Protein AF-A0A075FGK0-F1 (afdb_monomer_lite)

Radius of gyration: 14.94 Å; chains: 1; bounding box: 35×31×39 Å

Secondary structure (DSSP, 8-state):
-GGGTEEEEEEEEEBTTB-SSSSSSHHHHHHHHHHHHT-EEEEEE--HHHHHHHHS-TT---GGG--HHHHHHHHHHHHHHHHHHHT-SEEEE-PPTTSSTTTTSHHHHHHHHHHS-S-EEE-------TT-EEEEEE--

Organism: NCBI:txid1455881

Structure (mmCIF, N/CA/C/O backbone):
data_AF-A0A075FGK0-F1
#
_entry.id   AF-A0A075FGK0-F1
#
loop_
_atom_site.group_PDB
_atom_site.id
_atom_site.type_symbol
_atom_site.label_atom_id
_atom_site.label_alt_id
_atom_site.label_comp_id
_atom_site.label_asym_id
_atom_site.label_entity_id
_atom_site.label_seq_id
_atom_site.pdbx_PDB_ins_code
_atom_site.Cartn_x
_atom_site.Cartn_y
_atom_site.Cartn_z
_atom_site.occupancy
_atom_site.B_iso_or_equiv
_atom_site.auth_seq_id
_atom_site.auth_comp_id
_atom_site.auth_asym_id
_atom_site.auth_atom_id
_atom_site.pdbx_PDB_model_num
ATOM 1 N N . MET A 1 1 ? -1.537 11.261 14.010 1.00 79.31 1 MET A N 1
ATOM 2 C CA . MET A 1 1 ? -2.926 11.064 13.541 1.00 79.31 1 MET A CA 1
ATOM 3 C C . MET A 1 1 ? -3.873 10.760 14.687 1.00 79.31 1 MET A C 1
ATOM 5 O O . MET A 1 1 ? -4.775 11.555 14.886 1.00 79.31 1 MET A O 1
ATOM 9 N N . GLN A 1 2 ? -3.613 9.749 15.523 1.00 81.94 2 GLN A N 1
ATOM 10 C CA . GLN A 1 2 ? -4.417 9.491 16.736 1.00 81.94 2 GLN A CA 1
ATOM 11 C C . GLN A 1 2 ? -4.551 10.724 17.652 1.00 81.94 2 GLN A C 1
ATOM 13 O O . GLN A 1 2 ? -5.651 11.093 18.036 1.00 81.94 2 GLN A O 1
ATOM 18 N N . LYS A 1 3 ? -3.451 11.459 17.895 1.00 86.06 3 LYS A N 1
ATOM 19 C CA . LYS A 1 3 ? -3.465 12.731 18.656 1.00 86.06 3 LYS A CA 1
ATOM 20 C C . LYS A 1 3 ? -4.355 13.835 18.055 1.00 86.06 3 LYS A C 1
ATOM 22 O O . LYS A 1 3 ? -4.651 14.801 18.739 1.00 86.06 3 LYS A O 1
ATOM 27 N N . GLN A 1 4 ? -4.729 13.721 16.779 1.00 82.19 4 GLN A N 1
ATOM 28 C CA . GLN A 1 4 ? -5.624 14.659 16.092 1.00 82.19 4 GLN A CA 1
ATOM 29 C C . GLN A 1 4 ? -7.093 14.185 16.119 1.00 82.19 4 GLN A C 1
ATOM 31 O O . GLN A 1 4 ? -7.924 14.789 15.451 1.00 82.19 4 GLN A O 1
ATOM 36 N N . GLY A 1 5 ? -7.413 13.114 16.859 1.00 83.38 5 GLY A N 1
ATOM 37 C CA . GLY A 1 5 ? -8.778 12.598 17.020 1.00 83.38 5 GLY A CA 1
ATOM 38 C C . GLY A 1 5 ? -9.244 11.624 15.933 1.00 83.38 5 GLY A C 1
ATOM 39 O O . GLY A 1 5 ? -10.440 11.378 15.819 1.00 83.38 5 GLY A O 1
ATOM 40 N N . PHE A 1 6 ? -8.327 11.077 15.126 1.00 82.94 6 PHE A N 1
ATOM 41 C CA . PHE A 1 6 ? -8.659 10.065 14.117 1.00 82.94 6 PHE A CA 1
ATOM 42 C C . PHE A 1 6 ? -8.512 8.647 14.668 1.00 82.94 6 PHE A C 1
ATOM 44 O O . PHE A 1 6 ? -7.492 8.323 15.285 1.00 82.94 6 PHE A O 1
ATOM 51 N N . GLU A 1 7 ? -9.481 7.795 14.351 1.00 85.50 7 GLU A N 1
ATOM 52 C CA . GLU A 1 7 ? -9.343 6.348 14.431 1.00 85.50 7 GLU A CA 1
ATOM 53 C C . GLU A 1 7 ? -8.409 5.892 13.301 1.00 85.50 7 GLU A C 1
ATOM 55 O O . GLU A 1 7 ? -8.541 6.287 12.138 1.00 85.50 7 GLU A O 1
ATOM 60 N N . VAL A 1 8 ? -7.399 5.102 13.654 1.00 85.31 8 VAL A N 1
ATOM 61 C CA . VAL A 1 8 ? -6.340 4.700 12.727 1.00 85.31 8 VAL A CA 1
ATOM 62 C C . VAL A 1 8 ? -6.361 3.191 12.579 1.00 85.31 8 VAL A C 1
ATOM 64 O O . VAL A 1 8 ? -6.320 2.466 13.571 1.00 85.31 8 VAL A O 1
ATOM 67 N N . SER A 1 9 ? -6.368 2.735 11.332 1.00 86.94 9 SER A N 1
ATOM 68 C CA . SER A 1 9 ? -6.101 1.357 10.939 1.00 86.94 9 SER A CA 1
ATOM 69 C C . SER A 1 9 ? -4.879 1.337 10.017 1.00 86.94 9 SER A C 1
ATOM 71 O O . SER A 1 9 ? -4.635 2.266 9.251 1.00 86.94 9 SER A O 1
ATOM 73 N N . ALA A 1 10 ? -4.051 0.308 10.111 1.00 86.19 10 ALA A N 1
ATOM 74 C CA . ALA A 1 10 ? -2.862 0.131 9.295 1.00 86.19 10 ALA A CA 1
ATOM 75 C C . ALA A 1 10 ? -3.063 -1.030 8.323 1.00 86.19 10 ALA A C 1
ATOM 77 O O . ALA A 1 10 ? -3.603 -2.069 8.700 1.00 86.19 10 ALA A O 1
ATOM 78 N N . VAL A 1 11 ? -2.564 -0.881 7.095 1.00 85.75 11 VAL A N 1
ATOM 79 C CA . VAL A 1 11 ? -2.474 -1.980 6.133 1.00 85.75 11 VAL A CA 1
ATOM 80 C C . VAL A 1 11 ? -1.011 -2.291 5.855 1.00 85.75 11 VAL A C 1
ATOM 82 O O . VAL A 1 11 ? -0.268 -1.437 5.380 1.00 85.75 11 VAL A O 1
ATOM 85 N N . ALA A 1 12 ? -0.604 -3.527 6.126 1.00 84.38 12 ALA A N 1
ATOM 86 C CA . ALA A 1 12 ? 0.693 -4.063 5.740 1.00 84.38 12 ALA A CA 1
ATOM 87 C C . ALA A 1 12 ? 0.548 -4.939 4.492 1.00 84.38 12 ALA A C 1
ATOM 89 O O . ALA A 1 12 ? -0.199 -5.920 4.495 1.00 84.38 12 ALA A O 1
ATOM 90 N N . ILE A 1 13 ? 1.278 -4.591 3.432 1.00 84.50 13 ILE A N 1
ATOM 91 C CA . ILE A 1 13 ? 1.262 -5.329 2.167 1.00 84.50 13 ILE A CA 1
ATOM 92 C C . ILE A 1 13 ? 2.402 -6.346 2.129 1.00 84.50 13 ILE A C 1
ATOM 94 O O . ILE A 1 13 ? 3.570 -5.963 2.105 1.00 84.50 13 ILE A O 1
ATOM 98 N N . LYS A 1 14 ? 2.057 -7.633 2.105 1.00 85.00 14 LYS A N 1
ATOM 99 C CA . LYS A 1 14 ? 2.978 -8.745 1.861 1.00 85.00 14 LYS A CA 1
ATOM 100 C C . LYS A 1 14 ? 3.093 -9.008 0.365 1.00 85.00 14 LYS A C 1
ATOM 102 O O . LYS A 1 14 ? 2.103 -8.916 -0.357 1.00 85.00 14 LYS A O 1
ATOM 107 N N . THR A 1 15 ? 4.281 -9.386 -0.082 1.00 83.62 15 THR A N 1
ATOM 108 C CA . THR A 1 15 ? 4.547 -9.822 -1.462 1.00 83.62 15 THR A CA 1
ATOM 109 C C . THR A 1 15 ? 5.371 -11.112 -1.431 1.00 83.62 15 THR A C 1
ATOM 111 O O . THR A 1 15 ? 5.904 -11.457 -0.375 1.00 83.62 15 THR A O 1
ATOM 114 N N . PRO A 1 16 ? 5.555 -11.835 -2.551 1.00 83.50 16 PRO A N 1
ATOM 115 C CA . PRO A 1 16 ? 6.383 -13.044 -2.575 1.00 83.50 16 PRO A CA 1
ATOM 116 C C . PRO A 1 16 ? 7.849 -12.787 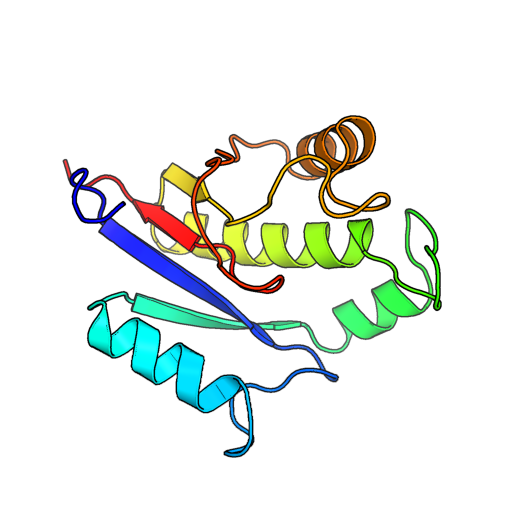-2.189 1.00 83.50 16 PRO A C 1
ATOM 118 O O . PRO A 1 16 ? 8.576 -13.720 -1.869 1.00 83.50 16 PRO A O 1
ATOM 121 N N . PHE A 1 17 ? 8.282 -11.523 -2.209 1.00 77.69 17 PHE A N 1
ATOM 122 C CA . PHE A 1 17 ? 9.638 -11.095 -1.864 1.00 77.69 17 PHE A CA 1
ATOM 123 C C . PHE A 1 17 ? 9.741 -10.485 -0.463 1.00 77.69 17 PHE A C 1
ATOM 125 O O . PHE A 1 17 ? 10.844 -10.258 0.029 1.00 77.69 17 PHE A O 1
ATOM 132 N N . CYS A 1 18 ? 8.609 -10.178 0.172 1.00 66.19 18 CYS A N 1
ATOM 133 C CA . CYS A 1 18 ? 8.555 -9.551 1.483 1.00 66.19 18 CYS A CA 1
ATOM 134 C C . CYS A 1 18 ? 7.430 -10.186 2.296 1.00 66.19 18 CYS A C 1
ATOM 136 O O . CYS A 1 18 ? 6.254 -9.849 2.131 1.00 66.19 18 CYS A O 1
ATOM 138 N N . ASP A 1 19 ? 7.818 -11.109 3.172 1.00 62.44 19 ASP A N 1
ATOM 139 C CA . ASP A 1 19 ? 6.912 -11.744 4.116 1.00 62.44 19 ASP A CA 1
ATOM 140 C C . ASP A 1 19 ? 7.165 -11.220 5.532 1.00 62.44 19 ASP A C 1
ATOM 142 O O . ASP A 1 19 ? 8.300 -11.153 6.006 1.00 62.44 19 ASP A O 1
ATOM 146 N N . PHE A 1 20 ? 6.080 -10.846 6.204 1.00 59.22 20 PHE A N 1
ATOM 147 C CA . PHE A 1 20 ? 6.091 -10.362 7.579 1.00 59.22 20 PHE A CA 1
ATOM 148 C C . PHE A 1 20 ? 5.896 -11.486 8.615 1.00 59.22 20 PHE A C 1
ATOM 150 O O . PHE A 1 20 ? 5.988 -11.220 9.812 1.00 59.22 20 PHE A O 1
ATOM 157 N N . ASP A 1 21 ? 5.659 -12.733 8.194 1.00 51.56 21 ASP A N 1
ATOM 158 C CA . ASP A 1 21 ? 5.464 -13.867 9.115 1.00 51.56 21 ASP A CA 1
ATOM 159 C C . ASP A 1 21 ? 6.734 -14.705 9.346 1.00 51.56 21 ASP A C 1
ATOM 161 O O . ASP A 1 21 ? 6.730 -15.632 10.152 1.00 51.56 21 ASP A O 1
ATOM 165 N N . CYS A 1 22 ? 7.856 -14.385 8.696 1.00 46.53 22 CYS A N 1
ATOM 166 C CA . CYS A 1 22 ? 9.031 -15.262 8.658 1.00 46.53 22 CYS A CA 1
ATOM 167 C C . CYS A 1 22 ? 9.918 -15.259 9.926 1.00 46.53 22 CYS A C 1
ATOM 169 O O . CYS A 1 22 ? 10.999 -15.849 9.922 1.00 46.53 22 CYS A O 1
ATOM 171 N N . GLY A 1 23 ? 9.502 -14.613 11.023 1.00 45.00 23 GLY A N 1
ATOM 172 C CA . GLY A 1 23 ? 10.196 -14.662 12.325 1.00 45.00 23 GLY A CA 1
ATOM 173 C C . GLY A 1 23 ? 11.616 -14.066 12.361 1.00 45.00 23 GLY A C 1
ATOM 174 O O . GLY A 1 23 ? 12.241 -14.042 13.421 1.00 45.00 23 GLY A O 1
ATOM 175 N N . LYS A 1 24 ? 12.131 -13.559 11.235 1.00 43.91 24 LYS A N 1
ATOM 176 C CA . LYS A 1 24 ? 13.402 -12.835 11.101 1.00 43.91 24 LYS A CA 1
ATOM 177 C C . LYS A 1 24 ? 13.179 -11.596 10.226 1.00 43.91 24 LYS A C 1
ATOM 179 O O . LYS A 1 24 ? 12.718 -11.720 9.101 1.00 43.91 24 LYS A O 1
ATOM 184 N N . GLY A 1 25 ? 13.529 -10.407 10.722 1.00 51.91 25 GLY A N 1
ATOM 185 C CA . GLY A 1 25 ? 13.421 -9.145 9.972 1.00 51.91 25 GLY A CA 1
ATOM 186 C C . GLY A 1 25 ? 12.134 -8.344 10.229 1.00 51.91 25 GLY A C 1
ATOM 187 O O . GLY A 1 25 ? 11.534 -8.443 11.295 1.00 51.91 25 GLY A O 1
ATOM 188 N N . CYS A 1 26 ? 11.732 -7.519 9.253 1.00 52.22 26 CYS A N 1
ATOM 189 C CA . CYS A 1 26 ? 10.748 -6.426 9.372 1.00 52.22 26 CYS A CA 1
ATOM 190 C C . CYS A 1 26 ? 9.333 -6.818 9.851 1.00 52.22 26 CYS A C 1
ATOM 192 O O . CYS A 1 26 ? 8.546 -5.946 10.209 1.00 52.22 26 CYS A O 1
ATOM 194 N N . GLY A 1 27 ? 8.979 -8.102 9.844 1.00 51.62 27 GLY A N 1
ATOM 195 C CA . GLY A 1 27 ? 7.616 -8.566 10.084 1.00 51.62 27 GLY A CA 1
ATOM 196 C C . GLY A 1 27 ? 7.132 -8.544 11.534 1.00 51.62 27 GLY A C 1
ATOM 197 O O . GLY A 1 27 ? 6.061 -8.007 11.827 1.00 51.62 27 GLY A O 1
ATOM 198 N N . SER A 1 28 ? 7.949 -9.053 12.461 1.00 57.59 28 SER A N 1
ATOM 199 C CA . SER A 1 28 ? 7.660 -8.994 13.901 1.00 57.59 28 SER A CA 1
ATOM 200 C C . SER A 1 28 ? 7.657 -7.553 14.419 1.00 57.59 28 SER A C 1
ATOM 202 O O . SER A 1 28 ? 6.879 -7.216 15.312 1.00 57.59 28 SER A O 1
ATOM 204 N N . GLU A 1 29 ? 8.457 -6.675 13.805 1.00 67.94 29 GLU A N 1
ATOM 205 C CA . GLU A 1 29 ? 8.467 -5.250 14.131 1.00 67.94 29 GLU A CA 1
ATOM 206 C C . GLU A 1 29 ? 7.149 -4.547 13.805 1.00 67.94 29 GLU A C 1
ATOM 208 O O . GLU A 1 29 ? 6.722 -3.693 14.579 1.00 67.94 29 GLU A O 1
ATOM 213 N N . ILE A 1 30 ? 6.502 -4.856 12.677 1.00 73.88 30 ILE A N 1
ATOM 214 C CA . ILE A 1 30 ? 5.286 -4.138 12.265 1.00 73.88 30 ILE A CA 1
ATOM 215 C C . ILE A 1 30 ? 4.118 -4.489 13.185 1.00 73.88 30 ILE A C 1
ATOM 217 O O . ILE A 1 30 ? 3.409 -3.585 13.629 1.00 73.88 30 ILE A O 1
ATOM 221 N N . ARG A 1 31 ? 3.942 -5.776 13.517 1.00 76.00 31 ARG A N 1
ATOM 222 C CA . ARG A 1 31 ? 2.896 -6.195 14.460 1.00 76.00 31 ARG A CA 1
ATOM 223 C C . ARG A 1 31 ? 3.143 -5.604 15.849 1.00 76.00 31 ARG A C 1
ATOM 225 O O . ARG A 1 31 ? 2.242 -4.966 16.383 1.00 76.00 31 ARG A O 1
ATOM 232 N N . GLY A 1 32 ? 4.369 -5.699 16.371 1.00 78.19 32 GLY A N 1
ATOM 233 C CA . GLY A 1 32 ? 4.710 -5.116 17.672 1.00 78.19 32 GLY A CA 1
ATOM 234 C C . GLY A 1 32 ? 4.544 -3.591 17.713 1.00 78.19 32 GLY A C 1
ATOM 235 O O . GLY A 1 32 ? 4.037 -3.043 18.687 1.00 78.19 32 GLY A O 1
ATOM 236 N N . LYS A 1 33 ? 4.901 -2.875 16.636 1.00 81.38 33 LYS A N 1
ATOM 237 C CA . LYS A 1 33 ? 4.660 -1.424 16.523 1.00 81.38 33 LYS A CA 1
ATOM 238 C C . LYS A 1 33 ? 3.167 -1.095 16.479 1.00 81.38 33 LYS A C 1
ATOM 240 O O . LYS A 1 33 ? 2.758 -0.138 17.129 1.00 81.38 33 LYS A O 1
ATOM 245 N N . ALA A 1 34 ? 2.362 -1.863 15.746 1.00 83.44 34 ALA A N 1
ATOM 246 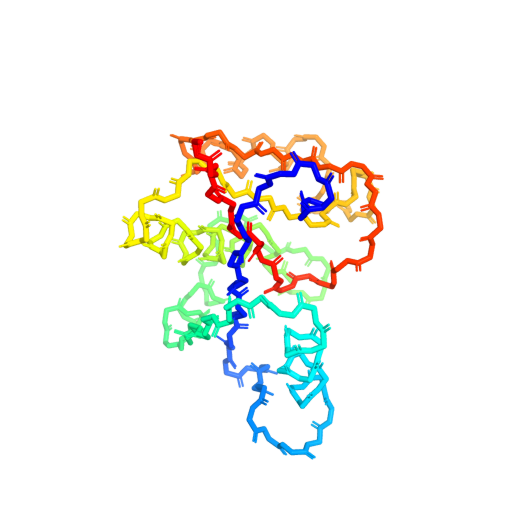C CA . ALA A 1 34 ? 0.915 -1.660 15.694 1.00 83.44 34 ALA A CA 1
ATOM 247 C C . ALA A 1 34 ? 0.255 -1.896 17.062 1.00 83.44 34 ALA A C 1
ATOM 249 O O . ALA A 1 34 ? -0.558 -1.077 17.486 1.00 83.44 34 ALA A O 1
ATOM 250 N N . GLU A 1 35 ? 0.664 -2.947 17.778 1.00 84.56 35 GLU A N 1
ATOM 251 C CA . GLU A 1 35 ? 0.212 -3.246 19.143 1.00 84.56 35 GLU A CA 1
ATOM 252 C C . GLU A 1 35 ? 0.592 -2.128 20.120 1.00 84.56 35 GLU A C 1
ATOM 254 O O . GLU A 1 35 ? -0.273 -1.603 20.818 1.00 84.56 35 GLU A O 1
ATOM 259 N N . ASN A 1 36 ? 1.852 -1.679 20.101 1.00 85.62 36 ASN A N 1
ATOM 260 C CA . ASN A 1 36 ? 2.328 -0.575 20.944 1.00 85.62 36 ASN A CA 1
ATOM 261 C C . ASN A 1 36 ? 1.596 0.748 20.673 1.00 85.62 36 ASN A C 1
ATOM 263 O O . ASN A 1 36 ? 1.441 1.570 21.574 1.00 85.62 36 ASN A O 1
ATOM 267 N N . LEU A 1 37 ? 1.165 0.971 19.429 1.00 84.38 37 LEU A N 1
ATOM 268 C CA . LEU A 1 37 ? 0.396 2.150 19.033 1.00 84.38 37 LEU A CA 1
ATOM 269 C C . LEU A 1 37 ? -1.119 1.967 19.223 1.00 84.38 37 LEU A C 1
ATOM 271 O O . LEU A 1 37 ? -1.860 2.930 19.031 1.00 84.38 37 LEU A O 1
ATOM 275 N N . GLY A 1 38 ? -1.595 0.768 19.574 1.00 85.88 38 GLY A N 1
ATOM 276 C CA . GLY A 1 38 ? -3.024 0.461 19.677 1.00 85.88 38 GLY A CA 1
ATOM 277 C C . GLY A 1 38 ? -3.774 0.631 18.351 1.00 85.88 38 GLY A C 1
ATOM 278 O O . GLY A 1 38 ? -4.897 1.129 18.335 1.00 85.88 38 GLY A O 1
ATOM 279 N N . VAL A 1 39 ? -3.136 0.289 17.228 1.00 85.44 39 VAL A N 1
ATOM 280 C CA . VAL A 1 39 ? -3.686 0.435 15.871 1.00 85.44 39 VAL A CA 1
ATOM 281 C C . VAL A 1 39 ? -4.095 -0.931 15.329 1.00 85.44 39 VAL A C 1
ATOM 283 O O . VAL A 1 39 ? -3.323 -1.886 15.392 1.00 85.44 39 VAL A O 1
ATOM 286 N N . ASN A 1 40 ? -5.290 -1.025 14.739 1.00 86.25 40 ASN A N 1
ATOM 287 C CA . ASN A 1 40 ? -5.719 -2.245 14.055 1.00 86.25 40 ASN A CA 1
ATOM 288 C C . ASN A 1 40 ? -4.857 -2.469 12.805 1.00 86.25 40 ASN A C 1
ATOM 290 O O . ASN A 1 40 ? -4.847 -1.620 11.918 1.00 86.25 40 ASN A O 1
ATOM 294 N N . LEU A 1 41 ? -4.151 -3.598 12.733 1.00 85.38 41 LEU A N 1
ATOM 295 C CA . LEU A 1 41 ? -3.300 -3.957 11.603 1.00 85.38 41 LEU A CA 1
ATOM 296 C C . LEU A 1 41 ? -3.960 -5.031 10.730 1.00 85.38 41 LEU A C 1
ATOM 298 O O . LEU A 1 41 ? -4.035 -6.201 11.111 1.00 85.38 41 LEU A O 1
ATOM 302 N N . LYS A 1 42 ? -4.329 -4.662 9.505 1.00 87.12 42 LYS A N 1
ATOM 303 C CA . LYS A 1 42 ? -4.689 -5.600 8.443 1.00 87.12 42 LYS A CA 1
ATOM 304 C C . LYS A 1 42 ? -3.452 -5.955 7.635 1.00 87.12 42 LYS A C 1
ATOM 306 O O . LYS A 1 42 ? -2.699 -5.094 7.196 1.00 87.12 42 LYS A O 1
ATOM 311 N N . THR A 1 43 ? -3.260 -7.241 7.389 1.00 86.00 43 THR A N 1
ATOM 312 C CA . THR A 1 43 ? -2.259 -7.708 6.430 1.00 86.00 43 THR A CA 1
ATOM 313 C C . THR A 1 43 ? -2.952 -8.118 5.134 1.00 86.00 43 THR A C 1
ATOM 315 O O . THR A 1 43 ? -3.961 -8.822 5.182 1.00 86.00 43 THR A O 1
ATOM 318 N N . VAL A 1 44 ? -2.414 -7.695 3.990 1.00 86.81 44 VAL A N 1
ATOM 319 C CA . VAL A 1 44 ? -2.885 -8.083 2.652 1.00 86.81 44 VAL A CA 1
ATOM 320 C C . VAL A 1 44 ? -1.723 -8.698 1.888 1.00 86.81 44 VAL A C 1
ATOM 322 O O . VAL A 1 44 ? -0.652 -8.104 1.836 1.00 86.81 44 VAL A O 1
ATOM 325 N N . TYR A 1 45 ? -1.921 -9.877 1.307 1.00 88.62 45 TYR A N 1
ATOM 326 C CA . TYR A 1 45 ? -0.931 -10.516 0.444 1.00 88.62 45 TYR A CA 1
ATOM 327 C C . TYR A 1 45 ? -1.237 -10.199 -1.017 1.00 88.62 45 TYR A C 1
ATOM 329 O O . TYR A 1 45 ? -2.365 -10.406 -1.453 1.00 88.62 45 TYR A O 1
ATOM 337 N N . LEU A 1 46 ? -0.238 -9.690 -1.737 1.00 88.25 46 LEU A N 1
ATOM 338 C CA . LEU A 1 46 ? -0.246 -9.542 -3.188 1.00 88.25 46 LEU A CA 1
ATOM 339 C C . LEU A 1 46 ? 0.679 -10.611 -3.761 1.00 88.25 46 LEU A C 1
ATOM 341 O O . LEU A 1 46 ? 1.892 -10.455 -3.663 1.00 88.25 46 LEU A O 1
ATOM 345 N N . GLY A 1 47 ? 0.123 -11.694 -4.296 1.00 89.62 47 GLY A N 1
ATOM 346 C CA . GLY A 1 47 ? 0.874 -12.867 -4.739 1.00 89.62 47 GLY A CA 1
ATOM 347 C C . GLY A 1 47 ? 1.096 -12.862 -6.245 1.00 89.62 47 GLY A C 1
ATOM 348 O O . GLY A 1 47 ? 1.924 -12.112 -6.767 1.00 89.62 47 GLY A O 1
ATOM 349 N N . ASP A 1 48 ? 0.337 -13.703 -6.941 1.00 92.19 48 ASP A N 1
ATOM 350 C CA . ASP A 1 48 ? 0.432 -13.888 -8.388 1.00 92.19 48 ASP A CA 1
ATOM 351 C C . ASP A 1 48 ? 0.200 -12.583 -9.153 1.00 92.19 48 ASP A C 1
ATOM 353 O O . ASP A 1 48 ? 0.915 -12.290 -10.108 1.00 92.19 48 ASP A O 1
ATOM 357 N N . GLU A 1 49 ? -0.718 -11.731 -8.692 1.00 90.56 49 GLU A N 1
ATOM 358 C CA . GLU A 1 49 ? -0.968 -10.426 -9.303 1.00 90.56 49 GLU A CA 1
ATOM 359 C C . GLU A 1 49 ? 0.269 -9.515 -9.270 1.00 90.56 49 GLU A C 1
ATOM 361 O O . GLU A 1 49 ? 0.478 -8.703 -10.173 1.00 90.56 49 GLU A O 1
ATOM 366 N N . TYR A 1 50 ? 1.109 -9.659 -8.242 1.00 90.31 50 TYR A N 1
ATOM 367 C CA . TYR A 1 50 ? 2.344 -8.898 -8.108 1.00 90.31 50 TYR A CA 1
ATOM 368 C C . TYR A 1 50 ? 3.416 -9.432 -9.061 1.00 90.31 50 TYR A C 1
ATOM 370 O O . TYR A 1 50 ? 4.144 -8.652 -9.675 1.00 90.31 50 TYR A O 1
ATOM 378 N N . ILE A 1 51 ? 3.482 -10.756 -9.231 1.00 91.75 51 ILE A N 1
ATOM 379 C CA . ILE A 1 51 ? 4.368 -11.403 -10.207 1.00 91.75 51 ILE A CA 1
ATOM 380 C C . ILE A 1 51 ? 3.966 -11.042 -11.640 1.00 91.75 51 ILE A C 1
ATOM 382 O O . ILE A 1 51 ? 4.833 -10.726 -12.454 1.00 91.75 51 ILE A O 1
ATOM 386 N N . GLU A 1 52 ? 2.672 -11.030 -11.955 1.00 93.44 52 GLU A N 1
ATOM 387 C CA . GLU A 1 52 ? 2.187 -10.619 -13.275 1.00 93.44 52 GLU A CA 1
ATOM 388 C C . GLU A 1 52 ? 2.502 -9.148 -13.568 1.00 93.44 52 GLU A C 1
ATOM 390 O O . GLU A 1 52 ? 2.991 -8.822 -14.653 1.00 93.44 52 GLU A O 1
ATOM 395 N N . MET A 1 53 ? 2.338 -8.262 -12.581 1.00 93.06 53 MET A N 1
ATOM 396 C CA . MET A 1 53 ? 2.760 -6.865 -12.706 1.00 93.06 53 MET A CA 1
ATOM 397 C C . MET A 1 53 ? 4.269 -6.742 -12.964 1.00 93.06 53 MET A C 1
ATOM 399 O O . MET A 1 53 ? 4.677 -5.944 -13.806 1.00 93.06 53 MET A O 1
ATOM 403 N N . LEU A 1 54 ? 5.102 -7.557 -12.307 1.00 90.56 54 LEU A N 1
ATOM 404 C CA . LEU A 1 54 ? 6.550 -7.565 -12.537 1.00 90.56 54 LEU A CA 1
ATOM 405 C C . LEU A 1 54 ? 6.932 -8.010 -13.950 1.00 90.56 54 LEU A C 1
ATOM 407 O O . LEU A 1 54 ? 7.920 -7.513 -14.483 1.00 90.56 54 LEU A O 1
ATOM 411 N N . LYS A 1 55 ? 6.179 -8.925 -14.569 1.00 92.31 55 LYS A N 1
ATOM 412 C CA . LYS A 1 55 ? 6.427 -9.348 -15.958 1.00 92.31 55 LYS A CA 1
ATOM 413 C C . LYS A 1 55 ? 6.110 -8.232 -16.952 1.00 92.31 55 LYS A C 1
ATOM 415 O O . LYS A 1 55 ? 6.826 -8.066 -17.940 1.00 92.31 55 LYS A O 1
ATOM 420 N N . HIS A 1 56 ? 5.049 -7.469 -16.688 1.00 91.94 56 HIS A N 1
ATOM 421 C CA . HIS A 1 56 ? 4.514 -6.473 -17.614 1.00 91.94 56 HIS A CA 1
ATOM 422 C C . HIS A 1 56 ? 4.120 -5.161 -16.905 1.00 91.94 56 HIS A C 1
ATOM 424 O O . HIS A 1 56 ? 2.935 -4.814 -16.868 1.00 91.94 56 HIS A O 1
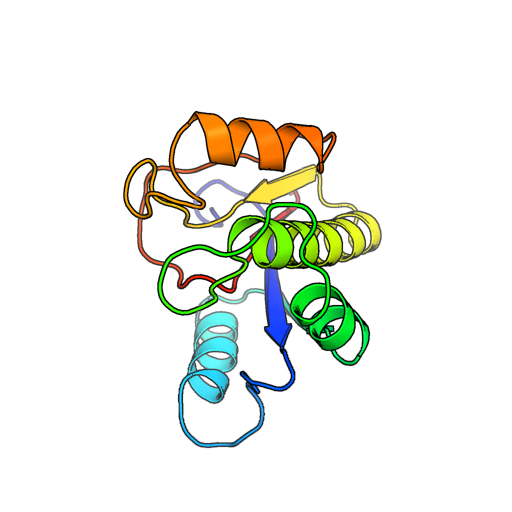ATOM 430 N N . PRO A 1 57 ? 5.083 -4.390 -16.359 1.00 91.75 57 PRO A N 1
ATOM 431 C CA . PRO A 1 57 ? 4.769 -3.153 -15.651 1.00 91.75 57 PRO A CA 1
ATOM 432 C C . PRO A 1 57 ? 4.266 -2.085 -16.623 1.00 91.75 57 PRO A C 1
ATOM 434 O O . PRO A 1 57 ? 4.921 -1.760 -17.619 1.00 91.75 57 PRO A O 1
ATOM 437 N N . LYS A 1 58 ? 3.117 -1.479 -16.317 1.00 89.44 58 LYS A N 1
ATOM 438 C CA . LYS A 1 58 ? 2.472 -0.485 -17.186 1.00 89.44 58 LYS A CA 1
ATOM 439 C C . LYS A 1 58 ? 3.315 0.780 -17.345 1.00 89.44 58 LYS A C 1
ATOM 441 O O . LYS A 1 58 ? 3.262 1.423 -18.393 1.00 89.44 58 LYS A O 1
ATOM 446 N N . TYR A 1 59 ? 4.074 1.157 -16.316 1.00 87.50 59 TYR A N 1
ATOM 447 C CA . TYR A 1 59 ? 4.914 2.357 -16.324 1.00 87.50 59 TYR A CA 1
ATOM 448 C C . TYR A 1 59 ? 6.396 2.061 -16.569 1.00 87.50 59 TYR A C 1
ATOM 450 O O . TYR A 1 59 ? 7.220 2.977 -16.498 1.00 87.50 59 TYR A O 1
ATOM 458 N N . GLY A 1 60 ? 6.720 0.811 -16.906 1.00 89.06 60 GLY A N 1
ATOM 459 C CA . GLY A 1 60 ? 8.080 0.357 -17.146 1.00 89.06 60 GLY A CA 1
ATOM 460 C C . GLY A 1 60 ? 8.912 0.250 -15.869 1.00 89.06 60 GLY A C 1
ATOM 461 O O . GLY A 1 60 ? 8.419 0.338 -14.743 1.00 89.06 60 GLY A O 1
ATOM 462 N N . PHE A 1 61 ? 10.212 0.059 -16.067 1.00 89.19 61 PHE A N 1
ATOM 463 C CA . PHE A 1 61 ? 11.168 -0.126 -14.986 1.00 89.19 61 PHE A CA 1
ATOM 464 C C . PHE A 1 61 ? 12.022 1.120 -14.748 1.00 89.19 61 PHE A C 1
ATOM 466 O O . PHE A 1 61 ? 12.418 1.814 -15.683 1.00 89.19 61 PHE A O 1
ATOM 473 N N . GLY A 1 62 ? 12.341 1.374 -13.479 1.00 82.88 62 GLY A N 1
ATOM 474 C CA . GLY A 1 62 ? 13.428 2.265 -13.080 1.00 82.88 62 GLY A CA 1
ATOM 475 C C . GLY A 1 62 ? 14.782 1.549 -13.034 1.00 82.88 62 GLY A C 1
ATOM 476 O O . GLY A 1 62 ? 14.955 0.447 -13.559 1.00 82.88 62 GLY A O 1
ATOM 477 N N . SER A 1 63 ? 15.749 2.158 -12.341 1.00 81.81 63 SER A N 1
ATOM 478 C CA . SER A 1 63 ? 17.034 1.513 -12.055 1.00 81.81 63 SER A CA 1
ATOM 479 C C . SER A 1 63 ? 16.832 0.187 -11.315 1.00 81.81 63 SER A C 1
ATOM 481 O O . SER A 1 63 ? 15.961 0.082 -10.452 1.00 81.81 63 SER A O 1
ATOM 483 N N . GLY A 1 64 ? 17.624 -0.831 -11.664 1.00 83.62 64 GLY A N 1
ATOM 484 C CA . GLY A 1 64 ? 17.556 -2.150 -11.025 1.00 83.62 64 GLY A CA 1
ATOM 485 C C . GLY A 1 64 ? 16.263 -2.925 -11.294 1.00 83.62 64 GLY A C 1
ATOM 486 O O . GLY A 1 64 ? 15.868 -3.721 -10.455 1.00 83.62 64 GLY A O 1
ATOM 487 N N . MET A 1 65 ? 15.592 -2.681 -12.427 1.00 84.31 65 MET A N 1
ATOM 488 C CA . MET A 1 65 ? 14.307 -3.312 -12.772 1.00 84.31 65 MET A CA 1
ATOM 489 C C . MET A 1 65 ? 13.194 -3.032 -11.750 1.00 84.31 65 MET A C 1
ATOM 491 O O . MET A 1 65 ? 12.326 -3.865 -11.525 1.00 84.31 65 MET A O 1
ATOM 495 N N . ASN A 1 66 ? 13.196 -1.850 -11.126 1.00 83.25 66 ASN A N 1
ATOM 496 C CA . ASN A 1 66 ? 12.209 -1.490 -10.107 1.00 83.25 66 ASN A CA 1
ATOM 497 C C . ASN A 1 66 ? 10.912 -0.922 -10.728 1.00 83.25 66 ASN A C 1
ATOM 499 O O . ASN A 1 66 ? 10.957 0.198 -11.254 1.00 83.25 66 ASN A O 1
ATOM 503 N N . PRO A 1 67 ? 9.741 -1.587 -10.628 1.00 86.75 67 PRO A N 1
ATOM 504 C CA . PRO A 1 67 ? 8.476 -1.066 -11.157 1.00 86.75 67 PRO A CA 1
ATOM 505 C C . PRO A 1 67 ? 7.741 -0.218 -10.103 1.00 86.75 67 PRO A C 1
ATOM 507 O O . PRO A 1 67 ? 6.599 -0.476 -9.728 1.00 86.75 67 PRO A O 1
ATOM 510 N N . CYS A 1 68 ? 8.417 0.801 -9.559 1.00 81.88 68 CYS A N 1
ATOM 511 C CA . CYS A 1 68 ? 7.960 1.506 -8.354 1.00 81.88 68 CYS A CA 1
ATOM 512 C C . CYS A 1 68 ? 6.556 2.121 -8.472 1.00 81.88 68 CYS A C 1
ATOM 514 O O . CYS A 1 68 ? 5.834 2.164 -7.478 1.00 81.88 68 CYS A O 1
ATOM 516 N N . ILE A 1 69 ? 6.178 2.625 -9.652 1.00 83.25 69 ILE A N 1
ATOM 517 C CA . ILE A 1 69 ? 4.859 3.244 -9.861 1.00 83.25 69 ILE A CA 1
ATOM 518 C C . ILE A 1 69 ? 3.766 2.172 -9.800 1.00 83.25 69 ILE A C 1
ATOM 520 O O . ILE A 1 69 ? 2.781 2.351 -9.088 1.00 83.25 69 ILE A O 1
ATOM 524 N N . ASP A 1 70 ? 3.959 1.050 -10.490 1.00 86.00 70 ASP A N 1
ATOM 525 C CA . ASP A 1 70 ? 3.002 -0.056 -10.530 1.00 86.00 70 ASP A CA 1
ATOM 526 C C . ASP A 1 70 ? 2.867 -0.747 -9.166 1.00 86.00 70 ASP A C 1
ATOM 528 O O . ASP A 1 70 ? 1.754 -0.876 -8.653 1.00 86.00 70 ASP A O 1
ATOM 532 N N . CYS A 1 71 ? 3.993 -1.066 -8.510 1.00 83.81 71 CYS A N 1
ATOM 533 C CA . CYS A 1 71 ? 4.009 -1.562 -7.129 1.00 83.81 71 CYS A CA 1
ATOM 534 C C . CYS A 1 71 ? 3.175 -0.672 -6.210 1.00 83.81 71 CYS A C 1
ATOM 536 O O . CYS A 1 71 ? 2.354 -1.149 -5.427 1.00 83.81 71 CYS A O 1
ATOM 538 N N . ARG A 1 72 ? 3.392 0.644 -6.305 1.00 84.31 72 ARG A N 1
ATOM 539 C CA . ARG A 1 72 ? 2.741 1.594 -5.416 1.00 84.31 72 ARG A CA 1
ATOM 540 C C . ARG A 1 72 ? 1.253 1.731 -5.714 1.00 84.31 72 ARG A C 1
ATOM 542 O O . ARG A 1 72 ? 0.466 1.840 -4.776 1.00 84.31 72 ARG A O 1
ATOM 549 N N . ALA A 1 73 ? 0.865 1.685 -6.985 1.00 86.19 73 ALA A N 1
ATOM 550 C CA . ALA A 1 73 ? -0.536 1.654 -7.381 1.00 86.19 73 ALA A CA 1
ATOM 551 C C . ALA A 1 73 ? -1.255 0.427 -6.794 1.00 86.19 73 ALA A C 1
ATOM 553 O O . ALA A 1 73 ? -2.309 0.591 -6.185 1.00 86.19 73 ALA A O 1
ATOM 554 N N . MET A 1 74 ? -0.656 -0.767 -6.875 1.00 88.75 74 MET A N 1
ATOM 555 C CA . MET A 1 74 ? -1.238 -1.985 -6.293 1.00 88.75 74 MET A CA 1
ATOM 556 C C . MET A 1 74 ? -1.401 -1.897 -4.770 1.00 88.75 74 MET A C 1
ATOM 558 O O . MET A 1 74 ? -2.447 -2.264 -4.238 1.00 88.75 74 MET A O 1
ATOM 562 N N . MET A 1 75 ? -0.397 -1.368 -4.061 1.00 86.56 75 MET A N 1
ATOM 563 C CA . MET A 1 75 ? -0.465 -1.178 -2.606 1.00 86.56 75 MET A CA 1
ATOM 564 C C . MET A 1 75 ? -1.584 -0.211 -2.205 1.00 86.56 75 MET A C 1
ATOM 566 O O . MET A 1 75 ? -2.312 -0.464 -1.245 1.00 86.56 75 MET A O 1
ATOM 570 N N . PHE A 1 76 ? -1.744 0.894 -2.938 1.00 85.94 76 PHE A N 1
ATOM 571 C CA . PHE A 1 76 ? -2.832 1.834 -2.685 1.00 85.94 76 PHE A CA 1
ATOM 572 C C . PHE A 1 76 ? -4.204 1.248 -3.034 1.00 85.94 76 PHE A C 1
ATOM 574 O O . PHE A 1 76 ? -5.153 1.517 -2.304 1.00 85.94 76 PHE A O 1
ATOM 581 N N . GLU A 1 77 ? -4.318 0.423 -4.077 1.00 87.12 77 GLU A N 1
ATOM 582 C CA . GLU A 1 77 ? -5.571 -0.272 -4.403 1.00 87.12 77 GLU A CA 1
ATOM 583 C C . GLU A 1 77 ? -5.960 -1.264 -3.295 1.00 87.12 77 GLU A C 1
ATOM 585 O O . GLU A 1 77 ? -7.118 -1.319 -2.884 1.00 87.12 77 GLU A O 1
ATOM 590 N N . ALA A 1 78 ? -4.992 -1.999 -2.740 1.00 87.88 78 ALA A N 1
ATOM 591 C CA . ALA A 1 78 ? -5.214 -2.865 -1.582 1.00 87.88 78 ALA A CA 1
ATOM 592 C C . ALA A 1 78 ? -5.652 -2.068 -0.340 1.00 87.88 78 ALA A C 1
ATOM 594 O O . ALA A 1 78 ? -6.613 -2.443 0.333 1.00 87.88 78 ALA A O 1
ATOM 595 N N . GLY A 1 79 ? -4.996 -0.935 -0.067 1.00 87.00 79 GLY A N 1
ATOM 596 C CA . GLY A 1 79 ? -5.406 -0.022 1.001 1.00 87.00 79 GLY A CA 1
ATOM 597 C C . GLY A 1 79 ? -6.814 0.539 0.781 1.00 87.00 79 GLY A C 1
ATOM 598 O O . GLY A 1 79 ? -7.595 0.634 1.718 1.00 87.00 79 GLY A O 1
ATOM 599 N N . LYS A 1 80 ? -7.180 0.856 -0.461 1.00 84.50 80 LYS A N 1
ATOM 600 C CA . LYS A 1 80 ? -8.512 1.354 -0.811 1.00 84.50 80 LYS A CA 1
ATOM 601 C C . LYS A 1 80 ? -9.599 0.320 -0.552 1.00 84.50 80 LYS A C 1
ATOM 603 O O . LYS A 1 80 ? -10.591 0.662 0.081 1.00 84.50 80 LYS A O 1
ATOM 608 N N . LYS A 1 81 ? -9.393 -0.931 -0.966 1.00 88.81 81 LYS A N 1
ATOM 609 C CA . LYS A 1 81 ? -10.334 -2.019 -0.660 1.00 88.81 81 LYS A CA 1
ATOM 610 C C . LYS A 1 81 ? -10.580 -2.118 0.844 1.00 88.81 81 LYS A C 1
ATOM 612 O O . LYS A 1 81 ? -11.723 -2.133 1.281 1.00 88.81 81 LYS A O 1
ATOM 617 N N . HIS A 1 82 ? -9.514 -2.072 1.644 1.00 87.50 82 HIS A N 1
ATOM 618 C CA . HIS A 1 82 ? -9.668 -2.120 3.096 1.00 87.50 82 HIS A CA 1
ATOM 619 C C . HIS A 1 82 ? -10.324 -0.855 3.680 1.00 87.50 82 HIS A C 1
ATOM 621 O O . HIS A 1 82 ? -11.097 -0.939 4.629 1.00 87.50 82 HIS A O 1
ATOM 627 N N . MET A 1 83 ? -10.066 0.322 3.103 1.00 85.81 83 MET A N 1
ATOM 628 C CA . MET A 1 83 ? -10.716 1.576 3.496 1.00 85.81 83 MET A CA 1
ATOM 629 C C . MET A 1 83 ? -12.234 1.499 3.292 1.00 85.81 83 MET A C 1
ATOM 631 O O . MET A 1 83 ? -12.985 1.904 4.179 1.00 85.81 83 MET A O 1
ATOM 635 N N . GLU A 1 84 ? -12.672 0.954 2.155 1.00 87.25 84 GLU A N 1
ATOM 636 C CA . GLU A 1 84 ? -14.085 0.720 1.842 1.00 87.25 84 GLU A CA 1
ATOM 637 C C . GLU A 1 84 ? -14.712 -0.294 2.813 1.00 87.25 84 GLU A C 1
ATOM 639 O O . GLU A 1 84 ? -15.795 -0.037 3.336 1.00 87.25 84 GLU A O 1
ATOM 644 N N . GLU A 1 85 ? -14.009 -1.388 3.132 1.00 88.19 85 GLU A N 1
ATOM 645 C CA . GLU A 1 85 ? -14.465 -2.411 4.092 1.00 88.19 85 GLU A CA 1
ATOM 646 C C . GLU A 1 85 ? -14.759 -1.840 5.489 1.00 88.19 85 GLU A C 1
ATOM 648 O O . GLU A 1 85 ? -15.729 -2.245 6.129 1.00 88.19 85 GLU A O 1
ATOM 653 N N . ILE A 1 86 ? -13.937 -0.904 5.979 1.00 85.38 86 ILE A N 1
ATOM 654 C CA . ILE A 1 86 ? -14.066 -0.352 7.341 1.00 85.38 86 ILE A CA 1
ATOM 655 C C . ILE A 1 86 ? -14.848 0.972 7.401 1.00 85.38 86 ILE A C 1
ATOM 657 O O . ILE A 1 86 ? -15.056 1.529 8.490 1.00 85.38 86 ILE A O 1
ATOM 661 N N . GLY A 1 87 ? -15.277 1.488 6.244 1.00 84.62 87 GLY A N 1
ATOM 662 C CA . GLY A 1 87 ? -15.952 2.781 6.121 1.00 84.62 87 GLY A CA 1
ATOM 663 C C . GLY A 1 87 ? -15.059 3.960 6.520 1.00 84.62 87 GLY A C 1
ATOM 664 O O . GLY A 1 87 ? -15.504 4.860 7.232 1.00 84.62 87 GLY A O 1
ATOM 665 N N . ALA A 1 88 ? -13.783 3.923 6.135 1.00 83.12 88 ALA A N 1
ATOM 666 C CA . ALA A 1 88 ? -12.827 5.005 6.357 1.00 83.12 88 ALA A CA 1
ATOM 667 C C . ALA A 1 88 ? -12.907 6.072 5.248 1.00 83.12 88 ALA A C 1
ATOM 669 O O . ALA A 1 88 ? -13.343 5.806 4.131 1.00 83.12 88 ALA A O 1
ATOM 670 N N . GLU A 1 89 ? -12.483 7.301 5.554 1.00 79.12 89 GLU A N 1
ATOM 671 C CA . GLU A 1 89 ? -12.667 8.453 4.656 1.00 79.12 89 GLU A CA 1
ATOM 672 C C . GLU A 1 89 ? -11.436 8.759 3.793 1.00 79.12 89 GLU A C 1
ATOM 674 O O . GLU A 1 89 ? -11.561 9.366 2.726 1.00 79.12 89 GLU A O 1
ATOM 679 N N . PHE A 1 90 ? -10.233 8.415 4.262 1.00 80.56 90 PHE A N 1
ATOM 680 C CA . PHE A 1 90 ? -9.001 8.712 3.536 1.00 80.56 90 PHE A CA 1
ATOM 681 C C . PHE A 1 90 ? -7.853 7.762 3.885 1.00 80.56 90 PHE A C 1
ATOM 683 O O . PHE A 1 90 ? -7.732 7.251 4.999 1.00 80.56 90 PHE A O 1
ATOM 690 N N . ILE A 1 91 ? -6.960 7.587 2.911 1.00 80.12 91 ILE A N 1
ATOM 691 C CA . ILE A 1 91 ? -5.676 6.899 3.068 1.00 80.12 91 ILE A CA 1
ATOM 692 C C . ILE A 1 91 ? -4.582 7.952 3.207 1.00 80.12 91 ILE A C 1
ATOM 694 O O . ILE A 1 91 ? -4.560 8.954 2.479 1.00 80.12 91 ILE A O 1
ATOM 698 N N . ILE A 1 92 ? -3.649 7.698 4.115 1.00 81.12 92 ILE A N 1
ATOM 699 C CA . ILE A 1 92 ? -2.392 8.429 4.220 1.00 81.12 92 ILE A CA 1
ATOM 700 C C . ILE A 1 92 ? -1.221 7.475 4.000 1.00 81.12 92 ILE A C 1
ATOM 702 O O . ILE A 1 92 ? -1.301 6.266 4.211 1.00 81.12 92 ILE A O 1
ATOM 706 N N . SER A 1 93 ? -0.093 8.033 3.599 1.00 78.94 93 SER A N 1
ATOM 707 C CA . SER A 1 93 ? 1.158 7.290 3.503 1.00 78.94 93 SER A CA 1
ATOM 708 C C . SER A 1 93 ? 2.320 8.193 3.876 1.00 78.94 93 SER A C 1
ATOM 710 O O . SER A 1 93 ? 2.264 9.386 3.578 1.00 78.94 93 SER A O 1
ATOM 712 N N . GLY A 1 94 ? 3.380 7.627 4.449 1.00 71.94 94 GLY A N 1
ATOM 713 C CA . GLY A 1 94 ? 4.599 8.350 4.833 1.00 71.94 94 GLY A CA 1
ATOM 714 C C . GLY A 1 94 ? 5.528 8.720 3.669 1.00 71.94 94 GLY A C 1
ATOM 715 O O . GLY A 1 94 ? 6.740 8.746 3.856 1.00 71.94 94 GLY A O 1
ATOM 716 N N . GLU A 1 95 ? 4.999 8.963 2.464 1.00 70.31 95 GLU A N 1
ATOM 717 C CA . GLU A 1 95 ? 5.830 9.342 1.314 1.00 70.31 95 GLU A CA 1
ATOM 718 C C . GLU A 1 95 ? 6.410 10.738 1.492 1.00 70.31 95 GLU A C 1
ATOM 720 O O . GLU A 1 95 ? 5.682 11.682 1.795 1.00 70.31 95 GLU A O 1
ATOM 725 N N . VAL A 1 96 ? 7.699 10.877 1.194 1.00 72.06 96 VAL A N 1
ATOM 726 C CA . VAL A 1 96 ? 8.389 12.166 1.186 1.00 72.06 96 VAL A CA 1
ATOM 727 C C . VAL A 1 96 ? 8.526 12.650 -0.254 1.00 72.06 96 VAL A C 1
ATOM 729 O O . VAL A 1 96 ? 9.094 11.962 -1.106 1.00 72.06 96 VAL A O 1
ATOM 732 N N . LEU A 1 97 ? 8.000 13.843 -0.543 1.00 70.69 97 LEU A N 1
ATOM 733 C CA . LEU A 1 97 ? 8.086 14.446 -1.872 1.00 70.69 97 LEU A CA 1
ATOM 734 C C . LEU A 1 97 ? 9.556 14.611 -2.288 1.00 70.69 97 LEU A C 1
ATOM 736 O O . LEU A 1 97 ? 10.359 15.178 -1.553 1.00 70.69 97 LEU A O 1
ATOM 740 N N . GLY A 1 98 ? 9.904 14.134 -3.483 1.00 69.00 98 GLY A N 1
ATOM 741 C CA . GLY A 1 98 ? 11.251 14.301 -4.033 1.00 69.00 98 GLY A CA 1
ATOM 742 C C . GLY A 1 98 ? 12.317 13.349 -3.474 1.00 69.00 98 GLY A C 1
ATOM 743 O O . GLY A 1 98 ? 13.459 13.415 -3.919 1.00 69.00 98 GLY A O 1
ATOM 744 N N . GLN A 1 99 ? 11.979 12.434 -2.559 1.00 73.12 99 GLN A N 1
ATOM 745 C CA . GLN A 1 99 ? 12.963 11.489 -2.015 1.00 73.12 99 GLN A CA 1
ATOM 746 C C . GLN A 1 99 ? 13.307 10.361 -3.012 1.00 73.12 99 GLN A C 1
ATOM 748 O O . GLN A 1 99 ? 14.452 9.914 -3.061 1.00 73.12 99 GLN A O 1
ATOM 753 N N . ARG A 1 100 ? 12.357 9.919 -3.853 1.00 69.38 100 ARG A N 1
ATOM 754 C CA . ARG A 1 100 ? 12.569 8.888 -4.890 1.00 69.38 100 ARG A CA 1
ATOM 755 C C . ARG A 1 100 ? 12.198 9.392 -6.295 1.00 69.38 100 ARG A C 1
ATOM 757 O O . ARG A 1 100 ? 11.008 9.588 -6.561 1.00 69.38 100 ARG A O 1
ATOM 764 N N . PRO A 1 101 ? 13.169 9.517 -7.225 1.00 69.31 101 PRO A N 1
ATOM 765 C CA . PRO A 1 101 ? 12.960 10.047 -8.580 1.00 69.31 101 PRO A CA 1
ATOM 766 C C . PRO A 1 101 ? 11.810 9.410 -9.368 1.00 69.31 101 PRO A C 1
ATOM 768 O O . PRO A 1 101 ? 11.059 10.111 -10.040 1.00 69.31 101 PRO A O 1
ATOM 771 N N . MET A 1 102 ? 11.636 8.089 -9.256 1.00 67.62 102 MET A N 1
ATOM 772 C CA . MET A 1 102 ? 10.653 7.346 -10.055 1.00 67.62 102 MET A CA 1
ATOM 773 C C . MET A 1 102 ? 9.226 7.366 -9.498 1.00 67.62 102 MET A C 1
ATOM 775 O O . MET A 1 102 ? 8.280 7.321 -10.277 1.00 67.62 102 MET A O 1
ATOM 779 N N . SER A 1 103 ? 9.042 7.406 -8.177 1.00 60.22 103 SER A N 1
ATOM 780 C CA . SER A 1 103 ? 7.722 7.219 -7.547 1.00 60.22 103 SER A CA 1
ATOM 781 C C . SER A 1 103 ? 7.223 8.422 -6.752 1.00 60.22 103 SER A C 1
ATOM 783 O O . SER A 1 103 ? 6.018 8.555 -6.560 1.00 60.22 103 SER A O 1
ATOM 785 N N . GLN A 1 104 ? 8.117 9.314 -6.317 1.00 65.00 104 GLN A N 1
ATOM 786 C CA . GLN A 1 104 ? 7.809 10.380 -5.355 1.00 65.00 104 GLN A CA 1
ATOM 787 C C . GLN A 1 104 ? 8.028 11.792 -5.910 1.00 65.00 104 GLN A C 1
ATOM 789 O O . GLN A 1 104 ? 7.842 12.771 -5.191 1.00 65.00 104 GLN A O 1
ATOM 794 N N . PHE A 1 105 ? 8.412 11.938 -7.179 1.00 76.31 105 PHE A N 1
ATOM 795 C CA . PHE A 1 10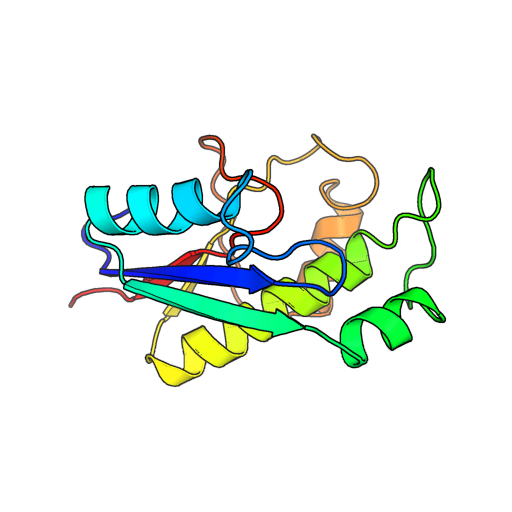5 ? 8.456 13.248 -7.834 1.00 76.31 105 PHE A CA 1
ATOM 796 C C . PHE A 1 105 ? 7.049 13.649 -8.291 1.00 76.31 105 PHE A C 1
ATOM 798 O O . PHE A 1 105 ? 6.209 12.796 -8.588 1.00 76.31 105 PHE A O 1
ATOM 805 N N . ALA A 1 106 ? 6.781 14.955 -8.378 1.00 68.12 106 ALA A N 1
ATOM 806 C CA . ALA A 1 106 ? 5.444 15.484 -8.667 1.00 68.12 106 ALA A CA 1
ATOM 807 C C . ALA A 1 106 ? 4.745 14.849 -9.898 1.00 68.12 106 ALA A C 1
ATOM 809 O O . ALA A 1 106 ? 3.554 14.537 -9.795 1.00 68.12 106 ALA A O 1
ATOM 810 N N . PRO A 1 107 ? 5.430 14.563 -11.029 1.00 70.38 107 PRO A N 1
ATOM 811 C CA . PRO A 1 107 ? 4.810 13.872 -12.162 1.00 70.38 107 PRO A CA 1
ATOM 812 C C . PRO A 1 107 ? 4.395 12.426 -11.851 1.00 70.38 107 PRO A C 1
ATOM 814 O O . PRO A 1 107 ? 3.333 11.986 -12.291 1.00 70.38 107 PRO A O 1
ATOM 817 N N . ALA A 1 108 ? 5.199 11.692 -11.077 1.00 66.75 108 ALA A N 1
ATOM 818 C CA . ALA A 1 108 ? 4.906 10.317 -10.675 1.00 66.75 108 ALA A CA 1
ATOM 819 C C . ALA A 1 108 ? 3.731 10.262 -9.689 1.00 66.75 108 ALA A C 1
ATOM 821 O O . ALA A 1 108 ? 2.802 9.479 -9.877 1.00 66.75 108 ALA A O 1
ATOM 822 N N . LEU A 1 109 ? 3.698 11.174 -8.712 1.00 67.19 109 LEU A N 1
ATOM 823 C CA . LEU A 1 109 ? 2.564 11.314 -7.794 1.00 67.19 109 LEU A CA 1
ATOM 824 C C . LEU A 1 109 ? 1.277 11.709 -8.526 1.00 67.19 109 LEU A C 1
ATOM 826 O O . LEU A 1 109 ? 0.203 11.229 -8.171 1.00 67.19 109 LEU A O 1
ATOM 830 N N . LYS A 1 110 ? 1.359 12.545 -9.571 1.00 69.38 110 LYS A N 1
ATOM 831 C CA . LYS A 1 110 ? 0.200 12.876 -10.415 1.00 69.38 110 LYS A CA 1
ATOM 832 C C . LYS A 1 110 ? -0.311 11.649 -11.176 1.00 69.38 110 LYS A C 1
ATOM 834 O O . LYS A 1 110 ? -1.520 11.437 -11.212 1.00 69.38 110 LYS A O 1
ATOM 839 N N . LYS A 1 111 ? 0.588 10.822 -11.725 1.00 69.56 111 LYS A N 1
ATOM 840 C CA . LYS A 1 111 ? 0.227 9.546 -12.369 1.00 69.56 111 LYS A CA 1
ATOM 841 C C . LYS A 1 111 ? -0.439 8.591 -11.377 1.00 69.56 111 LYS A C 1
ATOM 843 O O . LYS A 1 111 ? -1.515 8.077 -11.676 1.00 69.56 111 LYS A O 1
ATOM 848 N N . LEU A 1 112 ? 0.131 8.430 -10.182 1.00 67.31 112 LEU A N 1
ATOM 849 C CA . LEU A 1 112 ? -0.459 7.621 -9.112 1.00 67.31 112 LEU A CA 1
ATOM 850 C C . LEU A 1 112 ? -1.855 8.127 -8.731 1.00 67.31 112 LEU A C 1
ATOM 852 O O . LEU A 1 112 ? -2.803 7.352 -8.752 1.00 67.31 112 LEU A O 1
ATOM 856 N N . LYS A 1 113 ? -2.019 9.436 -8.499 1.00 62.09 113 LYS A N 1
ATOM 857 C CA . LYS A 1 113 ? -3.331 10.049 -8.219 1.00 62.09 113 LYS A CA 1
ATOM 858 C C . LYS A 1 113 ? -4.346 9.824 -9.342 1.00 62.09 113 LYS A C 1
ATOM 860 O O . LYS A 1 113 ? -5.508 9.579 -9.051 1.00 62.09 113 LYS A O 1
ATOM 865 N N . SER A 1 114 ? -3.925 9.885 -10.609 1.00 57.97 114 SER A N 1
ATOM 866 C CA . SER A 1 114 ? -4.824 9.615 -11.743 1.00 57.97 114 SER A CA 1
ATOM 867 C C . SER A 1 114 ? -5.240 8.147 -11.855 1.00 57.97 114 SER A C 1
ATOM 869 O O . SER A 1 114 ? -6.349 7.874 -12.297 1.00 57.97 114 SER A O 1
ATOM 871 N N . CYS A 1 115 ? -4.384 7.210 -11.435 1.00 52.81 115 CYS A N 1
ATOM 872 C CA . CYS A 1 115 ? -4.753 5.794 -11.349 1.00 52.81 115 CYS A CA 1
ATOM 873 C C . CYS A 1 115 ? -5.719 5.539 -10.191 1.00 52.81 115 CYS A C 1
ATOM 875 O O . CYS A 1 115 ? -6.600 4.695 -10.282 1.00 52.81 115 CYS A O 1
ATOM 877 N N . LEU A 1 116 ? -5.542 6.291 -9.107 1.00 52.06 116 LEU A N 1
ATOM 878 C CA . LEU A 1 116 ? -6.210 6.108 -7.832 1.00 52.06 116 LEU A CA 1
ATOM 879 C C . LEU A 1 116 ? -7.280 7.180 -7.621 1.00 52.06 116 LEU A C 1
ATOM 881 O O . LEU A 1 116 ? -7.188 7.842 -6.605 1.00 52.06 116 LEU A O 1
ATOM 885 N N . ALA A 1 117 ? -8.248 7.369 -8.526 1.00 46.22 117 ALA A N 1
ATOM 886 C CA . ALA A 1 117 ? -9.303 8.413 -8.550 1.00 46.22 117 ALA A CA 1
ATOM 887 C C . ALA A 1 117 ? -9.990 8.840 -7.203 1.00 46.22 117 ALA A C 1
ATOM 889 O O . ALA A 1 117 ? -11.209 8.782 -7.076 1.00 46.22 117 ALA A O 1
ATOM 890 N N . T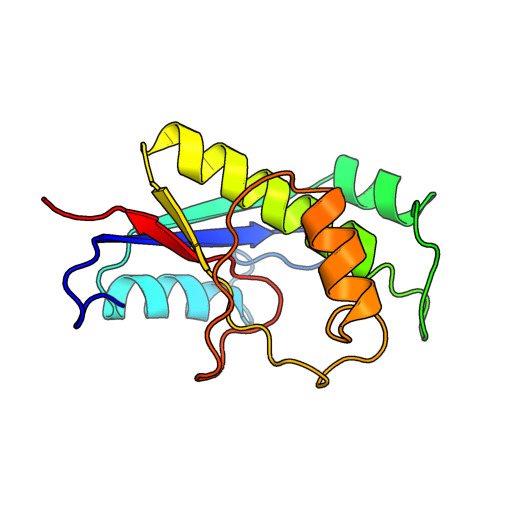RP A 1 118 ? -9.235 9.299 -6.195 1.00 49.91 118 TRP A N 1
ATOM 891 C CA . TRP A 1 118 ? -9.610 9.431 -4.777 1.00 49.91 118 TRP A CA 1
ATOM 892 C C . TRP A 1 118 ? -8.699 10.443 -4.048 1.00 49.91 118 TRP A C 1
ATOM 894 O O . TRP A 1 118 ? -7.613 10.808 -4.514 1.00 49.91 118 TRP A O 1
ATOM 904 N N . LYS A 1 119 ? -9.120 10.900 -2.858 1.00 45.62 119 LYS A N 1
ATOM 905 C CA . LYS A 1 119 ? -8.369 11.852 -2.016 1.00 45.62 119 LYS A CA 1
ATOM 906 C C . LYS A 1 119 ? -7.301 11.142 -1.168 1.00 45.62 119 LYS A C 1
ATOM 908 O O . LYS A 1 119 ? -7.555 10.772 -0.028 1.00 45.62 119 LYS A O 1
ATOM 913 N N . VAL A 1 120 ? -6.080 11.020 -1.688 1.00 49.28 120 VAL A N 1
ATOM 914 C CA . VAL A 1 120 ? -4.899 10.661 -0.876 1.00 49.28 120 VAL A CA 1
ATOM 915 C C . VAL A 1 120 ? -4.329 11.923 -0.221 1.00 49.28 120 VAL A C 1
ATOM 917 O O . VAL A 1 120 ? -3.939 12.862 -0.927 1.00 49.28 120 VAL A O 1
ATOM 920 N N . LYS A 1 121 ? -4.256 11.955 1.118 1.00 49.81 121 LYS A N 1
ATOM 921 C CA . LYS A 1 121 ? -3.543 13.012 1.858 1.00 49.81 121 LYS A CA 1
ATOM 922 C C . LYS A 1 121 ? -2.091 12.586 2.070 1.00 49.81 121 LYS A C 1
ATOM 924 O O . LYS A 1 121 ? -1.814 11.617 2.770 1.00 49.81 121 LYS A O 1
ATOM 929 N N . LEU A 1 122 ? -1.171 13.327 1.460 1.00 48.59 122 LEU A N 1
ATOM 930 C CA . LEU A 1 122 ? 0.263 13.209 1.714 1.00 48.59 122 LEU A CA 1
ATOM 931 C C . LEU A 1 122 ? 0.590 14.096 2.921 1.00 48.59 122 LEU A C 1
ATOM 933 O O . LEU A 1 122 ? 0.185 15.257 2.939 1.00 48.59 122 LEU A O 1
ATOM 937 N N . SER A 1 123 ? 1.249 13.549 3.940 1.00 44.56 123 SER A N 1
ATOM 938 C CA . SER A 1 123 ? 1.698 14.308 5.112 1.00 44.56 123 SER A CA 1
ATOM 939 C C . SER A 1 123 ? 3.219 14.367 5.141 1.00 44.56 123 SER A C 1
ATOM 941 O O . SER A 1 123 ? 3.858 13.320 5.107 1.00 44.56 123 SER A O 1
ATOM 943 N N . ASP A 1 124 ? 3.783 15.565 5.284 1.00 32.94 124 ASP A N 1
ATOM 944 C CA . ASP A 1 124 ? 5.225 15.831 5.167 1.00 32.94 124 ASP A CA 1
ATOM 945 C C . ASP A 1 124 ? 6.081 15.342 6.356 1.00 32.94 124 ASP A C 1
ATOM 947 O O . ASP A 1 124 ? 7.219 15.780 6.511 1.00 32.94 124 ASP A O 1
ATOM 951 N N . HIS A 1 125 ? 5.562 14.498 7.255 1.00 29.08 125 HIS A N 1
ATOM 952 C CA . HIS A 1 125 ? 6.196 14.217 8.551 1.00 29.08 125 HIS A CA 1
ATOM 953 C C . HIS A 1 125 ? 6.304 12.712 8.886 1.00 29.08 125 HIS A C 1
ATOM 955 O O . HIS A 1 125 ? 5.307 12.048 9.153 1.00 29.08 125 HIS A O 1
ATOM 961 N N . TYR A 1 126 ? 7.572 12.277 8.944 1.00 28.00 126 TYR A N 1
ATOM 962 C CA . TYR A 1 126 ? 8.215 11.115 9.588 1.00 28.00 126 TYR A CA 1
ATOM 963 C C . TYR A 1 126 ? 7.879 9.672 9.147 1.00 28.00 126 TYR A C 1
ATOM 965 O O . TYR A 1 126 ? 6.832 9.119 9.463 1.00 28.00 126 TYR A O 1
ATOM 973 N N . LEU A 1 127 ? 8.899 9.058 8.519 1.00 28.08 127 LEU A N 1
ATOM 974 C CA . LEU A 1 127 ? 9.356 7.659 8.620 1.00 28.08 127 LEU A CA 1
ATOM 975 C C . LEU A 1 127 ? 8.273 6.589 8.826 1.00 28.08 127 LEU A C 1
ATOM 977 O O . LEU A 1 127 ? 8.123 6.042 9.916 1.00 28.08 127 LEU A O 1
ATOM 981 N N . LEU A 1 128 ? 7.617 6.196 7.738 1.00 28.05 128 LEU A N 1
ATOM 982 C CA . LEU A 1 128 ? 7.057 4.855 7.598 1.00 28.05 128 LEU A CA 1
ATOM 983 C C . LEU A 1 128 ? 7.512 4.303 6.254 1.00 28.05 128 LEU A C 1
ATOM 985 O O . LEU A 1 128 ? 7.306 4.915 5.208 1.00 28.05 128 LEU A O 1
ATOM 989 N N . ASP A 1 129 ? 8.218 3.184 6.341 1.00 30.55 129 ASP A N 1
ATOM 990 C CA . ASP A 1 129 ? 8.868 2.497 5.238 1.00 30.55 129 ASP A CA 1
ATOM 991 C C . ASP A 1 129 ? 7.873 2.143 4.117 1.00 30.55 129 ASP A C 1
ATOM 993 O O . ASP A 1 129 ? 6.661 2.065 4.336 1.00 30.55 129 ASP A O 1
ATOM 997 N N . CYS A 1 130 ? 8.397 1.936 2.909 1.00 35.59 130 CYS A N 1
ATOM 998 C CA . CYS A 1 130 ? 7.715 1.953 1.602 1.00 35.59 130 CYS A CA 1
ATOM 999 C C . CYS A 1 130 ? 6.481 1.045 1.390 1.00 35.59 130 CYS A C 1
ATOM 1001 O O . CYS A 1 130 ? 5.931 1.051 0.286 1.00 35.59 130 CYS A O 1
ATOM 1003 N N . CYS A 1 131 ? 6.025 0.306 2.403 1.00 40.25 131 CYS A N 1
ATOM 1004 C CA . CYS A 1 131 ? 5.005 -0.739 2.301 1.00 40.25 131 CYS A CA 1
ATOM 1005 C C . CYS A 1 131 ? 3.763 -0.538 3.195 1.00 40.25 131 CYS A C 1
ATOM 1007 O O . CYS A 1 131 ? 2.906 -1.422 3.209 1.00 40.25 131 CYS A O 1
ATOM 1009 N N . LEU A 1 132 ? 3.637 0.578 3.932 1.00 47.12 132 LEU A N 1
ATOM 1010 C CA . LEU A 1 132 ? 2.497 0.823 4.836 1.00 47.12 132 LEU A CA 1
ATOM 1011 C C . LEU A 1 132 ? 1.618 2.009 4.385 1.00 47.12 132 LEU A C 1
ATOM 1013 O O . LEU A 1 132 ? 1.857 3.154 4.786 1.00 47.12 132 LEU A O 1
ATOM 1017 N N . PRO A 1 133 ? 0.568 1.784 3.577 1.00 54.62 133 PRO A N 1
ATOM 1018 C CA . PRO A 1 133 ? -0.569 2.693 3.578 1.00 54.62 133 PRO A CA 1
ATOM 1019 C C . PRO A 1 133 ? -1.273 2.614 4.946 1.00 54.62 133 PRO A C 1
ATOM 1021 O O . PRO A 1 133 ? -1.677 1.544 5.401 1.00 54.62 133 PRO A O 1
ATOM 1024 N N . LEU A 1 134 ? -1.416 3.756 5.619 1.00 55.62 134 LEU A N 1
ATOM 1025 C CA . LEU A 1 134 ? -2.256 3.876 6.811 1.00 55.62 134 LEU A CA 1
ATOM 1026 C C . LEU A 1 134 ? -3.639 4.371 6.383 1.00 55.62 134 LEU A C 1
ATOM 1028 O O . LEU A 1 134 ? -3.770 5.279 5.562 1.00 55.62 134 LEU A O 1
ATOM 1032 N N . ILE A 1 135 ? -4.674 3.792 6.964 1.00 59.88 135 ILE A N 1
ATOM 1033 C CA . ILE A 1 135 ? -6.071 4.102 6.690 1.00 59.88 135 ILE A CA 1
ATOM 1034 C C . ILE A 1 135 ? -6.644 4.848 7.887 1.00 59.88 135 ILE A C 1
ATOM 1036 O O . ILE A 1 135 ? -6.470 4.449 9.038 1.00 59.88 135 ILE A O 1
ATOM 1040 N N . LEU A 1 136 ? -7.314 5.963 7.618 1.00 57.22 136 LEU A N 1
ATOM 1041 C CA . LEU A 1 136 ? -7.853 6.826 8.655 1.00 57.22 136 LEU A CA 1
ATOM 1042 C C . LEU A 1 136 ? -9.368 6.911 8.558 1.00 57.22 136 LEU A C 1
ATOM 1044 O O . LEU A 1 136 ? -9.937 7.241 7.514 1.00 57.22 136 LEU A O 1
ATOM 1048 N N . LYS A 1 137 ? -10.006 6.663 9.695 1.00 52.75 137 LYS A N 1
ATOM 1049 C CA . LYS A 1 137 ? -11.428 6.868 9.916 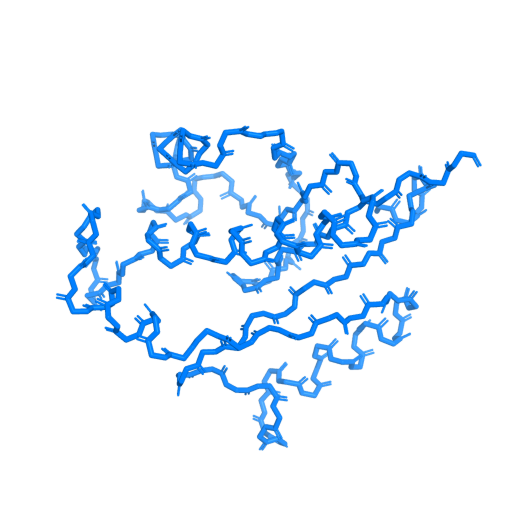1.00 52.75 137 LYS A CA 1
ATOM 1050 C C . LYS A 1 137 ? -11.597 8.019 10.902 1.00 52.75 137 LYS A C 1
ATOM 1052 O O . LYS A 1 137 ? -10.863 8.136 11.883 1.00 52.75 137 LYS A O 1
ATOM 1057 N N . ARG A 1 138 ? -12.517 8.937 10.625 1.00 44.06 138 ARG A N 1
ATOM 1058 C CA . ARG A 1 138 ? -12.822 10.010 11.569 1.00 44.06 138 ARG A CA 1
ATOM 1059 C C . ARG A 1 138 ? -13.797 9.472 12.602 1.00 44.06 138 ARG A C 1
ATOM 1061 O O . ARG A 1 138 ? -14.889 9.029 12.261 1.00 44.06 138 ARG A O 1
ATOM 1068 N N . THR A 1 139 ? -13.389 9.523 13.859 1.00 44.81 139 THR A N 1
ATOM 1069 C CA . THR A 1 139 ? -14.313 9.431 14.985 1.00 44.81 139 THR A CA 1
ATOM 1070 C C . THR A 1 139 ? -15.128 10.719 14.987 1.00 44.81 139 THR A C 1
ATOM 1072 O O . THR A 1 139 ? -14.551 11.809 15.013 1.00 44.81 139 THR A O 1
ATOM 1075 N N . VAL A 1 140 ? -16.445 10.587 14.835 1.00 40.03 140 VAL A N 1
ATOM 1076 C CA . VAL A 1 140 ? -17.394 11.693 15.021 1.00 40.03 140 VAL A CA 1
ATOM 1077 C C . VAL A 1 140 ? -17.451 12.042 16.501 1.00 40.03 140 VAL A C 1
ATOM 1079 O O . VAL A 1 140 ? -17.451 11.087 17.310 1.00 40.03 140 VAL A O 1
#

pLDDT: mean 72.56, std 17.6, range [28.0, 93.44]

Sequence (140 aa):
MQKQGFEVSAVAIKTPFCDFDCGKGCGSEIRGKAENLGVNLKTVYLGDEYIEMLKHPKYGFGSGMNPCIDCRAMMFEAGKKHMEEIGAEFIISGEVLGQRPMSQFAPALKKLKSCLAWKVKLSDHYLLDCCLPLILKRTV

InterPro domains:
  IPR014729 Rossmann-like alpha/beta/alpha sandwich fold [G3DSA:3.40.50.620] (1-136)

Foldseek 3Di:
DVVVQWQKAKEFEAEPVRDLVPPDPDNVVVVVVCVVVVHHYHYDYDYVVVVVCLVPPPLFADPPSHSLLRVLLVLVVVVVVVCVVVVFQEKEDAAAAPPDPQCRDPVNVVVSCVSVVHDYDYDNDDDDDDGMTMTIHHDD